Protein AF-L1J2T4-F1 (afdb_monomer_lite)

pLDDT: mean 95.37, std 3.15, range [82.25, 98.38]

Radius of gyration: 12.95 Å; chains: 1; bounding box: 30×22×37 Å

InterPro domains:
  IPR043930 Protein of unknown function DUF5754 [PF19058] (6-58)

Structure (mmCIF, N/CA/C/O backbone):
data_AF-L1J2T4-F1
#
_entry.id   AF-L1J2T4-F1
#
loop_
_atom_site.group_PDB
_atom_site.id
_atom_site.type_symbol
_atom_site.label_atom_id
_atom_site.label_alt_id
_atom_site.label_comp_id
_atom_site.label_asym_id
_atom_site.label_entity_id
_atom_site.label_seq_id
_atom_site.pdbx_PDB_ins_code
_atom_site.Cartn_x
_atom_site.Cartn_y
_atom_site.Cartn_z
_atom_site.occupancy
_atom_site.B_iso_or_equiv
_atom_site.auth_seq_id
_atom_site.auth_comp_id
_atom_site.auth_asym_id
_atom_site.auth_atom_id
_atom_site.pdbx_PDB_model_num
ATOM 1 N N . MET A 1 1 ? -16.939 -2.533 8.205 1.00 83.44 1 MET A N 1
ATOM 2 C CA . MET A 1 1 ? -16.385 -1.863 7.006 1.00 83.44 1 MET A CA 1
ATOM 3 C C . MET A 1 1 ? -15.057 -1.219 7.383 1.00 83.44 1 MET A C 1
ATOM 5 O O . MET A 1 1 ? -14.944 -0.743 8.508 1.00 83.44 1 MET A O 1
ATOM 9 N N . TYR A 1 2 ? -14.050 -1.262 6.508 1.00 95.25 2 TYR A N 1
ATOM 10 C CA . TYR A 1 2 ? -12.754 -0.627 6.774 1.00 95.25 2 TYR A CA 1
ATOM 11 C C . TYR A 1 2 ? -12.896 0.896 6.723 1.00 95.25 2 TYR A C 1
ATOM 13 O O . TYR A 1 2 ? -13.600 1.410 5.857 1.00 95.25 2 TYR A O 1
ATOM 21 N N . LYS A 1 3 ? -12.245 1.605 7.647 1.00 97.12 3 LYS A N 1
ATOM 22 C CA . LYS A 1 3 ? -12.261 3.073 7.704 1.00 97.12 3 LYS A CA 1
ATOM 23 C C . LYS A 1 3 ? -10.870 3.680 7.598 1.00 97.12 3 LYS A C 1
ATOM 25 O O . LYS A 1 3 ? -10.714 4.724 6.968 1.00 97.12 3 LYS A O 1
ATOM 30 N N . TYR A 1 4 ? -9.869 3.008 8.163 1.00 98.00 4 TYR A N 1
ATOM 31 C CA . TYR A 1 4 ? -8.491 3.477 8.123 1.00 98.00 4 TYR A CA 1
ATOM 32 C C . TYR A 1 4 ? -7.546 2.451 7.515 1.00 98.00 4 TYR A C 1
ATOM 34 O O . TYR A 1 4 ? -7.808 1.244 7.554 1.00 98.00 4 TYR A O 1
ATOM 42 N N . ALA A 1 5 ? -6.421 2.945 7.002 1.00 98.00 5 ALA A N 1
ATOM 43 C CA . ALA A 1 5 ? -5.311 2.120 6.562 1.00 98.00 5 ALA A CA 1
ATOM 44 C C . ALA A 1 5 ? -3.956 2.734 6.921 1.00 98.00 5 ALA A C 1
ATOM 46 O O . ALA A 1 5 ? -3.782 3.949 6.853 1.00 98.00 5 ALA A O 1
ATOM 47 N N . SER A 1 6 ? -2.981 1.880 7.226 1.00 97.81 6 SER A N 1
ATOM 48 C CA . SER A 1 6 ? -1.576 2.267 7.393 1.00 97.81 6 SER A CA 1
ATOM 49 C C . SER A 1 6 ? -0.684 1.434 6.475 1.00 97.81 6 SER A C 1
ATOM 51 O O . SER A 1 6 ? -0.973 0.265 6.212 1.00 97.81 6 SER A O 1
ATOM 53 N N . LEU A 1 7 ? 0.393 2.040 5.970 1.00 98.19 7 LEU A N 1
ATOM 54 C CA . LEU A 1 7 ? 1.377 1.415 5.083 1.00 98.19 7 LEU A CA 1
ATOM 55 C C . LEU A 1 7 ? 2.734 1.361 5.787 1.00 98.19 7 LEU A C 1
ATOM 57 O O . LEU A 1 7 ? 3.198 2.359 6.330 1.00 98.19 7 LEU A O 1
ATOM 61 N N . SER A 1 8 ? 3.385 0.202 5.756 1.00 97.50 8 SER A N 1
ATOM 62 C CA . SER A 1 8 ? 4.730 0.011 6.314 1.00 97.50 8 SER A CA 1
ATOM 63 C C . SER A 1 8 ? 5.477 -1.107 5.572 1.00 97.50 8 SER A C 1
ATOM 65 O O . SER A 1 8 ? 4.860 -1.817 4.769 1.00 97.50 8 SER A O 1
ATOM 67 N N . PRO A 1 9 ? 6.791 -1.290 5.798 1.00 97.00 9 PRO A N 1
ATOM 68 C CA . PRO A 1 9 ? 7.523 -2.427 5.245 1.00 97.00 9 PRO A CA 1
ATOM 69 C C . PRO A 1 9 ? 6.895 -3.771 5.639 1.00 97.00 9 PRO A C 1
ATOM 71 O O . PRO A 1 9 ? 6.377 -3.945 6.751 1.00 97.00 9 PRO A O 1
ATOM 74 N N . ALA A 1 10 ? 6.920 -4.724 4.708 1.00 96.06 10 ALA A N 1
ATOM 75 C CA . ALA A 1 10 ? 6.411 -6.069 4.944 1.00 96.06 10 ALA A CA 1
ATOM 76 C C . ALA A 1 10 ? 7.227 -6.817 6.009 1.00 96.06 10 ALA A C 1
ATOM 78 O O . ALA A 1 10 ? 8.392 -6.519 6.254 1.00 96.06 10 ALA A O 1
ATOM 79 N N . THR A 1 11 ? 6.606 -7.823 6.626 1.00 95.25 11 THR A N 1
ATOM 80 C CA . THR A 1 11 ? 7.288 -8.758 7.544 1.00 95.25 11 THR A CA 1
ATOM 81 C C . THR A 1 11 ? 7.384 -10.168 6.974 1.00 95.25 11 THR A C 1
ATOM 83 O O . THR A 1 11 ? 8.170 -10.974 7.459 1.00 95.25 11 THR A O 1
ATOM 86 N N . ALA A 1 12 ? 6.581 -10.488 5.959 1.00 93.19 12 ALA A N 1
ATOM 87 C CA . ALA A 1 12 ? 6.632 -11.760 5.263 1.00 93.19 12 ALA A CA 1
ATOM 88 C C . ALA A 1 12 ? 7.815 -11.789 4.293 1.00 93.19 12 ALA A C 1
ATOM 90 O O . ALA A 1 12 ? 8.084 -10.822 3.573 1.00 93.19 12 ALA A O 1
ATOM 91 N N . LYS A 1 13 ? 8.487 -12.941 4.237 1.00 93.75 13 LYS A N 1
ATOM 92 C CA . LYS A 1 13 ? 9.602 -13.176 3.321 1.00 93.75 13 LYS A CA 1
ATOM 93 C C . LYS A 1 13 ? 9.156 -12.953 1.872 1.00 93.75 13 LYS A C 1
ATOM 95 O O . LYS A 1 13 ? 8.128 -13.471 1.441 1.00 93.75 13 LYS A O 1
ATOM 100 N N . GLY A 1 14 ? 9.944 -12.180 1.128 1.00 93.94 14 GLY A N 1
ATOM 101 C CA . GLY A 1 14 ? 9.709 -11.910 -0.292 1.00 93.94 14 GLY A CA 1
ATOM 102 C C . GLY A 1 14 ? 8.617 -10.879 -0.595 1.00 93.94 14 GLY A C 1
ATOM 103 O O . GLY A 1 14 ? 8.298 -10.694 -1.767 1.00 93.94 14 GLY A O 1
ATOM 104 N N . LYS A 1 15 ? 8.044 -10.205 0.413 1.00 97.12 15 LYS A N 1
ATOM 105 C CA . LYS A 1 15 ? 7.107 -9.089 0.217 1.00 97.12 15 LYS A CA 1
ATOM 106 C C . LYS A 1 15 ? 7.787 -7.746 0.478 1.00 97.12 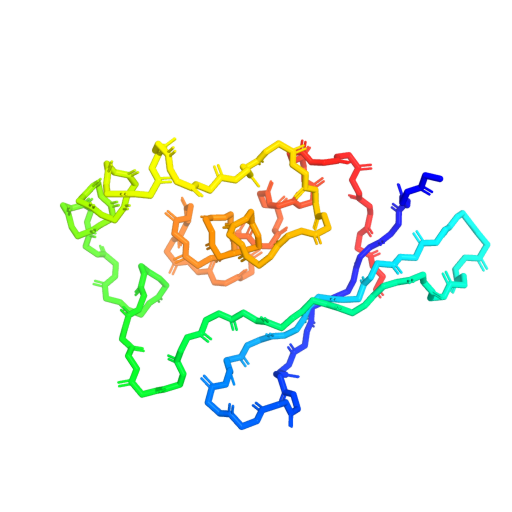15 LYS A C 1
ATOM 108 O O . LYS A 1 15 ? 8.652 -7.657 1.346 1.00 97.12 15 LYS A O 1
ATOM 113 N N . LYS A 1 16 ? 7.374 -6.704 -0.254 1.00 96.50 16 LYS A N 1
ATOM 114 C CA . LYS A 1 16 ? 7.918 -5.341 -0.103 1.00 96.50 16 LYS A CA 1
ATOM 115 C C . LYS A 1 16 ? 7.203 -4.566 1.003 1.00 96.50 16 LYS A C 1
ATOM 117 O O . LYS A 1 16 ? 7.833 -4.054 1.926 1.00 96.50 16 LYS A O 1
ATOM 122 N N . TYR A 1 17 ? 5.875 -4.513 0.932 1.00 97.81 17 TYR A N 1
ATOM 123 C CA . TYR A 1 17 ? 5.059 -3.676 1.809 1.00 97.81 17 TYR A CA 1
ATOM 124 C C . TYR A 1 17 ? 3.906 -4.446 2.437 1.00 97.81 17 TYR A C 1
ATOM 126 O O . TYR A 1 17 ? 3.471 -5.490 1.941 1.00 97.81 17 TYR A O 1
ATOM 134 N N . LYS A 1 18 ? 3.387 -3.896 3.532 1.00 97.81 18 LYS A N 1
ATOM 135 C CA . LYS A 1 18 ? 2.133 -4.321 4.136 1.00 97.81 18 LYS A CA 1
ATOM 136 C C . LYS A 1 18 ? 1.196 -3.142 4.356 1.00 97.81 18 LYS A C 1
ATOM 138 O O . LYS A 1 18 ? 1.627 -2.071 4.779 1.00 97.81 18 LYS A O 1
ATOM 143 N N . ILE A 1 19 ? -0.089 -3.382 4.117 1.00 98.25 19 ILE A N 1
ATOM 144 C CA . ILE A 1 19 ? -1.180 -2.506 4.531 1.00 98.25 19 ILE A CA 1
ATOM 145 C C . ILE A 1 19 ? -1.922 -3.164 5.688 1.00 98.25 19 ILE A C 1
ATOM 147 O O . ILE A 1 19 ? -2.279 -4.344 5.626 1.00 98.25 19 ILE A O 1
ATOM 151 N N . LEU A 1 20 ? -2.158 -2.399 6.746 1.00 98.25 20 LEU A N 1
ATOM 152 C CA . LEU A 1 20 ? -3.068 -2.773 7.821 1.00 98.25 20 LEU A CA 1
ATOM 153 C C . LEU A 1 20 ? -4.378 -2.021 7.620 1.00 98.25 20 LEU A C 1
ATOM 155 O O . LEU A 1 20 ? -4.357 -0.815 7.397 1.00 98.25 20 LEU A O 1
ATOM 159 N N . LEU A 1 21 ? -5.500 -2.733 7.691 1.00 98.06 21 LEU A N 1
ATOM 160 C CA . LEU A 1 21 ? -6.841 -2.161 7.609 1.00 98.06 21 LEU A CA 1
ATOM 161 C C . LEU A 1 21 ? -7.506 -2.180 8.979 1.00 98.06 21 LEU A C 1
ATOM 163 O O . LEU A 1 21 ? -7.422 -3.185 9.694 1.00 98.06 21 LEU A O 1
ATOM 167 N N . TYR A 1 22 ? -8.206 -1.099 9.306 1.00 98.19 22 TYR A N 1
ATOM 168 C CA . TYR A 1 22 ? -8.823 -0.882 10.612 1.00 98.19 22 TYR A CA 1
ATOM 169 C C . TYR A 1 22 ? -10.300 -0.508 10.477 1.00 98.19 22 TYR A C 1
ATOM 171 O O . TYR A 1 22 ? -10.720 0.038 9.451 1.00 98.19 22 TYR A O 1
ATOM 179 N N . ASP A 1 23 ? -11.086 -0.793 11.513 1.00 97.12 23 ASP A N 1
ATOM 180 C CA . ASP A 1 23 ? -12.455 -0.287 11.643 1.00 97.12 23 ASP A CA 1
ATOM 181 C C . ASP A 1 23 ? -12.496 1.170 12.137 1.00 97.12 23 ASP A C 1
ATOM 183 O O . ASP A 1 23 ? -11.466 1.822 12.313 1.00 97.12 23 ASP A O 1
ATOM 187 N N . LYS A 1 24 ? -13.709 1.691 12.349 1.00 96.56 24 LYS A N 1
ATOM 188 C CA . LYS A 1 24 ? -13.949 3.050 12.854 1.00 96.56 24 LYS A CA 1
ATOM 189 C C . LYS A 1 24 ? -13.349 3.306 14.244 1.00 96.56 24 LYS A C 1
ATOM 191 O O . LYS A 1 24 ? -13.025 4.447 14.550 1.00 96.56 24 LYS A O 1
ATOM 196 N N . ASP A 1 25 ? -13.172 2.258 15.046 1.00 96.44 25 ASP A N 1
ATOM 197 C CA . ASP A 1 25 ? -12.658 2.323 16.416 1.00 96.44 25 ASP A CA 1
ATOM 198 C C . ASP A 1 25 ? -11.132 2.096 16.446 1.00 96.44 25 ASP A C 1
ATOM 200 O O . ASP A 1 25 ? -10.539 1.875 17.500 1.00 96.44 25 ASP A O 1
ATOM 204 N N . LYS A 1 26 ? -10.478 2.163 15.273 1.00 95.62 26 LYS A N 1
ATOM 205 C CA . LYS A 1 26 ? -9.039 1.934 15.063 1.00 95.62 26 LYS A CA 1
ATOM 206 C C . LYS A 1 26 ? -8.583 0.532 15.479 1.00 95.62 26 LYS A C 1
ATOM 208 O O . LYS A 1 26 ? -7.388 0.297 15.669 1.00 95.62 26 LYS A O 1
ATOM 213 N N . LYS A 1 27 ? -9.496 -0.439 15.557 1.00 96.75 27 LYS A N 1
ATOM 214 C CA . LYS A 1 27 ? -9.143 -1.841 15.773 1.00 96.75 27 LYS A CA 1
ATOM 215 C C . LYS A 1 27 ? -8.686 -2.449 14.455 1.00 96.75 27 LYS A C 1
ATOM 217 O O . LYS A 1 27 ? -9.359 -2.357 13.42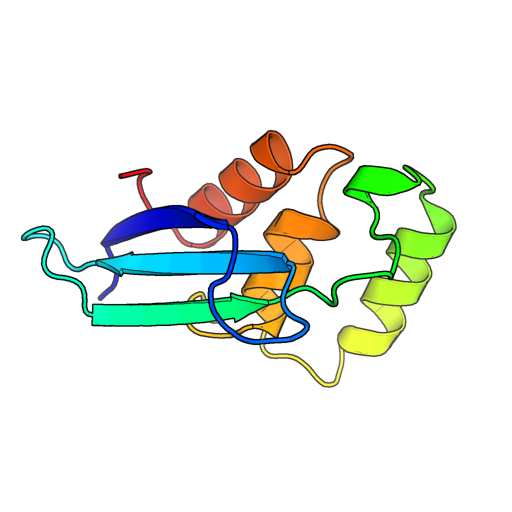7 1.00 96.75 27 LYS A O 1
ATOM 222 N N . LYS A 1 28 ? -7.517 -3.088 14.480 1.00 96.81 28 LYS A N 1
ATOM 223 C CA . LYS A 1 28 ? -6.961 -3.794 13.322 1.00 96.81 28 LYS A CA 1
ATOM 224 C C . LYS A 1 28 ? -7.892 -4.943 12.927 1.00 96.81 28 LYS A C 1
ATOM 226 O O . LYS A 1 28 ? -8.137 -5.845 13.724 1.00 96.81 28 LYS A O 1
ATOM 231 N N . LEU A 1 29 ? -8.327 -4.940 11.672 1.00 96.75 29 LEU A N 1
ATOM 232 C CA . LEU A 1 29 ? -9.163 -5.981 11.079 1.00 96.75 29 LEU A CA 1
ATOM 233 C C . LEU A 1 29 ? -8.378 -6.908 10.148 1.00 96.75 29 LEU A C 1
ATOM 235 O O . LEU A 1 29 ? -8.630 -8.109 10.128 1.00 96.75 29 LEU A O 1
ATOM 239 N N . LYS A 1 30 ? -7.440 -6.373 9.353 1.00 96.75 30 LYS A N 1
ATOM 240 C CA . LYS A 1 30 ? -6.713 -7.174 8.355 1.00 96.75 30 LYS A CA 1
ATOM 241 C C . LYS A 1 30 ? -5.287 -6.688 8.136 1.00 96.75 30 LYS A C 1
ATOM 243 O O . LYS A 1 30 ? -5.009 -5.499 8.238 1.00 96.75 30 LYS A O 1
ATOM 248 N N . THR A 1 31 ? -4.403 -7.621 7.792 1.00 97.38 31 THR A N 1
ATOM 249 C CA . THR A 1 31 ? -3.072 -7.340 7.244 1.00 97.38 31 THR A CA 1
ATOM 250 C C . THR A 1 31 ? -3.009 -7.868 5.820 1.00 97.38 31 THR A C 1
ATOM 252 O O . THR A 1 31 ? -3.374 -9.014 5.569 1.00 97.38 31 THR A O 1
ATOM 255 N N . ILE A 1 32 ? -2.495 -7.061 4.904 1.00 97.00 32 ILE A N 1
ATOM 256 C CA . ILE A 1 32 ? -2.256 -7.423 3.509 1.00 97.00 32 ILE A CA 1
ATOM 257 C C . ILE A 1 32 ? -0.775 -7.218 3.259 1.00 97.00 32 ILE A C 1
ATOM 259 O O . ILE A 1 32 ? -0.261 -6.158 3.593 1.00 97.00 32 ILE A O 1
ATOM 263 N N . GLN A 1 33 ? -0.088 -8.203 2.690 1.00 97.50 33 GLN A N 1
ATOM 264 C CA . GLN A 1 33 ? 1.323 -8.076 2.320 1.00 97.50 33 GLN A CA 1
ATOM 265 C C . GLN A 1 33 ? 1.471 -8.272 0.813 1.00 97.50 33 GLN A C 1
ATOM 267 O O . GLN A 1 33 ? 0.926 -9.226 0.256 1.00 97.50 33 GLN A O 1
ATOM 272 N N . PHE A 1 34 ? 2.171 -7.357 0.147 1.00 96.75 34 PHE A N 1
ATOM 273 C CA . PHE A 1 34 ? 2.177 -7.241 -1.310 1.00 96.75 34 PHE A CA 1
ATOM 274 C C . PHE A 1 34 ? 3.512 -6.689 -1.838 1.00 96.75 34 PHE A C 1
ATOM 276 O O . PHE A 1 34 ? 4.408 -6.317 -1.072 1.00 96.75 34 PHE A O 1
ATOM 283 N N . GLY A 1 35 ? 3.649 -6.693 -3.167 1.00 95.31 35 GLY A N 1
ATOM 284 C CA . GLY A 1 35 ? 4.921 -6.470 -3.857 1.00 95.31 35 GLY A CA 1
ATOM 285 C C . GLY A 1 35 ? 5.867 -7.665 -3.716 1.00 95.31 35 GLY A C 1
ATOM 286 O O . GLY A 1 35 ? 5.716 -8.475 -2.800 1.00 95.31 35 GLY A O 1
ATOM 287 N N . ALA A 1 36 ? 6.824 -7.791 -4.631 1.00 94.56 36 ALA A N 1
ATOM 288 C CA . ALA A 1 36 ? 7.834 -8.846 -4.605 1.00 94.56 36 ALA A CA 1
ATOM 289 C C . ALA A 1 36 ? 9.214 -8.228 -4.365 1.00 94.56 36 ALA A C 1
ATOM 291 O O . ALA A 1 36 ? 9.665 -7.397 -5.149 1.00 94.56 36 ALA A O 1
ATOM 292 N N . SER A 1 37 ? 9.881 -8.599 -3.274 1.00 92.56 37 SER A N 1
ATOM 293 C CA . SER A 1 37 ? 11.222 -8.079 -2.977 1.00 92.56 37 SER A CA 1
ATOM 294 C C . SER A 1 37 ? 12.222 -8.532 -4.041 1.00 92.56 37 SER A C 1
ATOM 296 O O . SER A 1 37 ? 12.194 -9.689 -4.453 1.00 92.56 37 SER A O 1
ATOM 298 N N . GLY A 1 38 ? 13.101 -7.627 -4.477 1.00 91.94 38 GLY A N 1
ATOM 299 C CA . GLY A 1 38 ? 14.086 -7.894 -5.533 1.00 91.94 38 GLY A CA 1
ATOM 300 C C . GLY A 1 38 ? 13.583 -7.678 -6.966 1.00 91.94 38 GLY A C 1
ATOM 301 O O . GLY A 1 38 ? 14.375 -7.785 -7.893 1.00 91.94 38 GLY A O 1
ATOM 302 N N . TYR A 1 39 ? 12.304 -7.341 -7.155 1.00 92.88 39 TYR A N 1
ATOM 303 C CA . TYR A 1 39 ? 11.749 -6.930 -8.449 1.00 92.88 39 TYR A CA 1
ATOM 304 C C . TYR A 1 39 ? 11.513 -5.421 -8.479 1.00 92.88 39 TYR A C 1
ATOM 306 O O . TYR A 1 39 ? 11.378 -4.802 -7.426 1.00 92.88 39 TYR A O 1
ATOM 314 N N . GLU A 1 40 ? 11.454 -4.832 -9.670 1.00 93.88 40 GLU A N 1
ATOM 315 C CA . GLU A 1 40 ? 11.145 -3.410 -9.852 1.00 93.88 40 GLU A CA 1
ATOM 316 C C . GLU A 1 40 ? 9.674 -3.184 -10.201 1.00 93.88 40 GLU A C 1
ATOM 318 O O . GLU A 1 40 ? 9.116 -3.864 -11.072 1.00 93.88 40 GLU A O 1
ATOM 323 N N . ASP A 1 41 ? 9.106 -2.139 -9.607 1.00 95.19 41 ASP A N 1
ATOM 324 C CA . ASP A 1 41 ? 7.729 -1.707 -9.833 1.00 95.19 41 ASP A CA 1
ATOM 325 C C . ASP A 1 41 ? 7.727 -0.295 -10.442 1.00 95.19 41 ASP A C 1
ATOM 327 O O . ASP A 1 41 ? 8.773 0.348 -10.571 1.00 95.19 41 ASP A O 1
ATOM 331 N N . TYR A 1 42 ? 6.555 0.240 -10.793 1.00 96.62 42 TYR A N 1
ATOM 332 C CA . TYR A 1 42 ? 6.473 1.570 -11.409 1.00 96.62 42 TYR A CA 1
ATOM 333 C C . TYR A 1 42 ? 7.035 2.687 -10.516 1.00 96.62 42 TYR A C 1
ATOM 335 O O . TYR A 1 42 ? 7.545 3.688 -11.025 1.00 96.62 42 TYR A O 1
ATOM 343 N N . THR A 1 43 ? 7.016 2.494 -9.197 1.00 95.06 43 THR A N 1
ATOM 344 C CA . THR A 1 43 ? 7.652 3.395 -8.230 1.00 95.06 43 THR A CA 1
ATOM 345 C C . THR A 1 43 ? 9.178 3.418 -8.322 1.00 95.06 43 THR A C 1
ATOM 347 O O . THR A 1 43 ? 9.783 4.417 -7.938 1.00 95.06 43 THR A O 1
ATOM 350 N N . ASP A 1 44 ? 9.788 2.351 -8.842 1.00 94.38 44 ASP A N 1
ATOM 351 C CA . ASP A 1 44 ? 11.237 2.203 -8.989 1.00 94.38 44 ASP A CA 1
ATOM 352 C C . ASP A 1 44 ? 11.676 2.712 -10.373 1.00 94.38 44 ASP A C 1
ATOM 354 O O . ASP A 1 44 ? 12.422 3.686 -10.488 1.00 94.38 44 ASP A O 1
ATOM 358 N N . HIS A 1 45 ? 11.136 2.108 -11.438 1.00 94.88 45 HIS A N 1
ATOM 359 C CA . HIS A 1 45 ? 11.611 2.321 -12.809 1.00 94.88 45 HIS A CA 1
ATOM 360 C C . HIS A 1 45 ? 10.884 3.452 -13.565 1.00 94.88 45 HIS A C 1
ATOM 362 O O . HIS A 1 45 ? 11.362 3.902 -14.605 1.00 94.88 45 HIS A O 1
ATOM 368 N N . LYS A 1 46 ? 9.701 3.893 -13.100 1.00 95.50 46 LYS A N 1
ATOM 369 C CA . LYS A 1 46 ? 8.935 5.046 -13.636 1.00 95.50 46 LYS A CA 1
ATOM 370 C C . LYS A 1 46 ? 8.615 4.999 -15.143 1.00 95.50 46 LYS A C 1
ATOM 372 O O . LYS A 1 46 ? 8.431 6.039 -15.772 1.00 95.50 46 LYS A O 1
ATOM 377 N N . ASN A 1 47 ? 8.520 3.796 -15.706 1.00 96.06 47 ASN A N 1
ATOM 378 C CA . ASN A 1 47 ? 8.289 3.534 -17.132 1.00 96.06 47 ASN A CA 1
ATOM 379 C C . ASN A 1 47 ? 6.801 3.242 -17.373 1.00 96.06 47 ASN A C 1
ATOM 381 O O . ASN A 1 47 ? 6.258 2.277 -16.826 1.00 96.06 47 ASN A O 1
ATOM 385 N N . ASP A 1 48 ? 6.166 4.076 -18.192 1.00 95.31 48 ASP A N 1
ATOM 386 C CA . ASP A 1 48 ? 4.721 4.053 -18.418 1.00 95.31 48 ASP A CA 1
ATOM 387 C C . ASP A 1 48 ? 4.268 2.829 -19.238 1.00 95.31 48 ASP A C 1
ATOM 389 O O . ASP A 1 48 ? 3.216 2.257 -18.955 1.00 95.31 48 ASP A O 1
ATOM 393 N N . GLU A 1 49 ? 5.089 2.326 -20.164 1.00 96.38 49 GLU A N 1
ATOM 394 C CA . GLU A 1 49 ? 4.774 1.105 -20.919 1.00 96.38 49 GLU A CA 1
ATOM 395 C C . GLU A 1 49 ? 4.796 -0.148 -20.040 1.00 96.38 49 GLU A C 1
ATOM 397 O O . GLU A 1 49 ? 3.947 -1.031 -20.173 1.00 96.38 49 GLU A O 1
ATOM 402 N N . ARG A 1 50 ? 5.778 -0.254 -19.132 1.00 95.69 50 ARG A N 1
ATOM 403 C CA . ARG A 1 50 ? 5.856 -1.370 -18.171 1.00 95.69 50 ARG A CA 1
ATOM 404 C C . ARG A 1 50 ? 4.643 -1.370 -17.245 1.00 95.69 50 ARG A C 1
ATOM 406 O O . ARG A 1 50 ? 4.116 -2.441 -16.943 1.00 95.69 50 ARG A O 1
ATOM 413 N N . LYS A 1 51 ? 4.182 -0.182 -16.838 1.00 95.62 51 LYS A N 1
ATOM 414 C CA . LYS A 1 51 ? 2.936 -0.016 -16.083 1.00 95.62 51 LYS A CA 1
ATOM 415 C C . LYS A 1 51 ? 1.740 -0.524 -16.881 1.00 95.62 51 LYS A C 1
A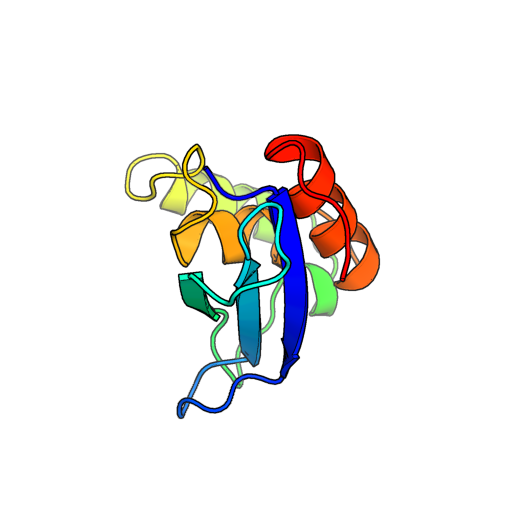TOM 417 O O . LYS A 1 51 ? 0.980 -1.334 -16.360 1.00 95.62 51 LYS A O 1
ATOM 422 N N . GLU A 1 52 ? 1.590 -0.100 -18.130 1.00 95.06 52 GLU A 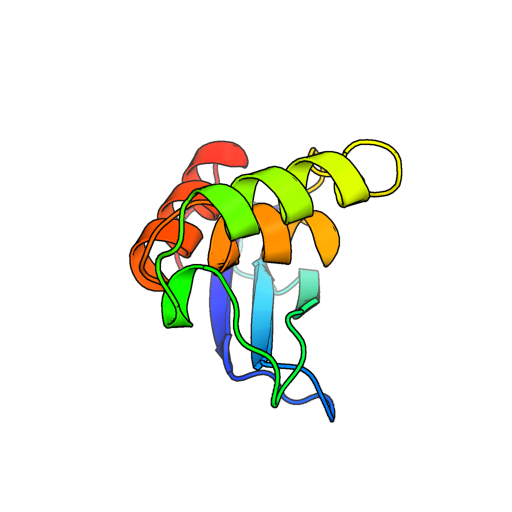N 1
ATOM 423 C CA . GLU A 1 52 ? 0.454 -0.508 -18.959 1.00 95.06 52 GLU A CA 1
ATOM 424 C C . GLU A 1 52 ? 0.421 -2.030 -19.168 1.00 95.06 52 GLU A C 1
ATOM 426 O O . GLU A 1 52 ? -0.601 -2.675 -18.931 1.00 95.06 52 GLU A O 1
ATOM 431 N N . ARG A 1 53 ? 1.572 -2.645 -19.469 1.00 95.19 53 ARG A N 1
ATOM 432 C CA . ARG A 1 53 ? 1.698 -4.109 -19.575 1.00 95.19 53 ARG A CA 1
ATOM 433 C C . ARG A 1 53 ? 1.330 -4.8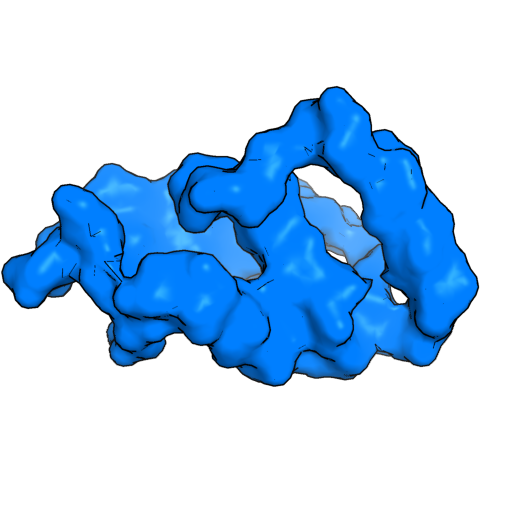29 -18.275 1.00 95.19 53 ARG A C 1
ATOM 435 O O . ARG A 1 53 ? 0.691 -5.882 -18.313 1.00 95.19 53 ARG A O 1
ATOM 442 N N . TYR A 1 54 ? 1.727 -4.285 -17.122 1.00 94.12 54 TYR A N 1
ATOM 443 C CA . TYR A 1 54 ? 1.335 -4.836 -15.825 1.00 94.12 54 TYR A CA 1
ATOM 444 C C . TYR A 1 54 ? -0.187 -4.790 -15.641 1.00 94.12 54 TYR A C 1
ATOM 446 O O . TYR A 1 54 ? -0.779 -5.809 -15.283 1.00 94.12 54 TYR A O 1
ATOM 454 N N . LEU A 1 55 ? -0.818 -3.645 -15.924 1.00 92.81 55 LEU A N 1
ATOM 455 C CA . LEU A 1 55 ? -2.266 -3.476 -15.793 1.00 92.81 55 LEU A CA 1
ATOM 456 C C . LEU A 1 55 ? -3.020 -4.427 -16.725 1.00 92.81 55 LEU A C 1
ATOM 458 O O . LEU A 1 55 ? -3.928 -5.119 -16.276 1.00 92.81 55 LEU A O 1
ATOM 462 N N . GLN A 1 56 ? -2.618 -4.537 -17.989 1.00 93.44 56 GLN A N 1
ATOM 463 C CA . GLN A 1 56 ? -3.262 -5.442 -18.945 1.00 93.44 56 GLN A CA 1
ATOM 464 C C . GLN A 1 56 ? -3.214 -6.902 -18.485 1.00 93.44 56 GLN A C 1
ATOM 466 O O . GLN A 1 56 ? -4.233 -7.589 -18.524 1.00 93.44 56 GLN A O 1
ATOM 471 N N . ARG A 1 57 ? -2.062 -7.358 -17.976 1.00 92.44 57 ARG A N 1
ATOM 472 C CA . ARG A 1 57 ? -1.885 -8.740 -17.505 1.00 92.44 57 ARG A CA 1
ATOM 473 C C . ARG A 1 57 ? -2.732 -9.081 -16.275 1.00 92.44 57 ARG A C 1
ATOM 475 O O . ARG A 1 57 ? -3.148 -10.226 -16.136 1.00 92.44 57 ARG A O 1
ATOM 482 N N . HIS A 1 58 ? -2.962 -8.120 -15.383 1.00 90.94 58 HIS A N 1
ATOM 483 C CA . HIS A 1 58 ? -3.647 -8.368 -14.106 1.00 90.94 58 HIS A CA 1
ATOM 484 C C . HIS A 1 58 ? -5.128 -7.966 -14.117 1.00 90.94 58 HIS A C 1
ATOM 486 O O . HIS A 1 58 ? -5.862 -8.311 -13.196 1.00 90.94 58 HIS A O 1
ATOM 492 N N . ARG A 1 59 ? -5.600 -7.291 -15.174 1.00 87.31 59 ARG A N 1
ATOM 493 C CA . ARG A 1 59 ? -6.986 -6.810 -15.289 1.00 87.31 59 ARG A CA 1
ATOM 494 C C . ARG A 1 59 ? -8.042 -7.908 -15.180 1.00 87.31 59 ARG A C 1
ATOM 496 O O . ARG A 1 59 ? -9.131 -7.634 -14.692 1.00 87.31 59 ARG A O 1
ATOM 503 N N . SER A 1 60 ? -7.757 -9.110 -15.673 1.00 84.12 60 SER A N 1
ATOM 504 C CA . SER A 1 60 ? -8.712 -10.225 -15.706 1.00 84.12 60 SER A CA 1
ATOM 505 C C . SER A 1 60 ? -8.610 -11.169 -14.506 1.00 84.12 60 SER A C 1
ATOM 507 O O . SER A 1 60 ? -9.518 -11.966 -14.296 1.00 84.12 60 SER A O 1
ATOM 509 N N . SER A 1 61 ? -7.518 -11.109 -13.740 1.00 82.25 61 SER A N 1
ATOM 510 C CA . SER A 1 61 ? -7.182 -12.104 -12.713 1.00 82.25 61 SER A CA 1
ATOM 511 C C . SER A 1 61 ? -7.197 -11.561 -11.285 1.00 82.25 61 SER A C 1
ATOM 513 O O . SER A 1 61 ? -7.209 -12.350 -10.340 1.00 82.25 61 SER A O 1
ATOM 515 N N . GLU A 1 62 ? -7.220 -10.239 -11.103 1.00 86.44 62 GLU A N 1
ATOM 516 C CA . GLU A 1 62 ? -7.207 -9.608 -9.785 1.00 86.44 62 GLU A CA 1
ATOM 517 C C . GLU A 1 62 ? -8.491 -8.826 -9.492 1.00 86.44 62 GLU A C 1
ATO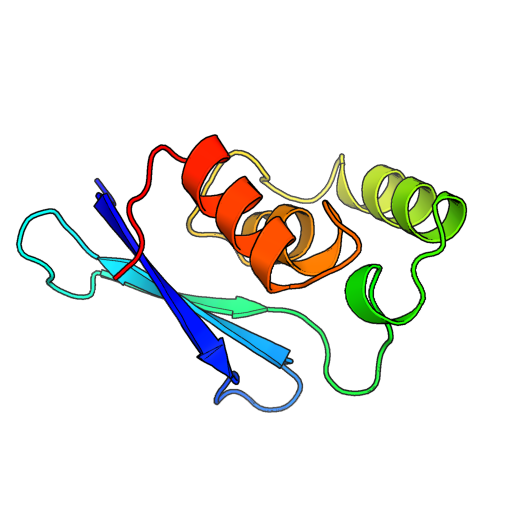M 519 O O . GLU A 1 62 ? -8.981 -8.045 -10.307 1.00 86.44 62 GLU A O 1
ATOM 524 N N . ASP A 1 63 ? -9.000 -8.976 -8.267 1.00 87.38 63 ASP A N 1
ATOM 525 C CA . ASP A 1 63 ? -10.057 -8.115 -7.744 1.00 87.38 63 ASP A CA 1
ATOM 526 C C . ASP A 1 63 ? -9.459 -6.798 -7.232 1.00 87.38 63 ASP A C 1
ATOM 528 O O . ASP A 1 63 ? -8.952 -6.696 -6.106 1.00 87.38 63 ASP A O 1
ATOM 532 N N . TRP A 1 64 ? -9.514 -5.787 -8.096 1.00 90.19 64 TRP A N 1
ATOM 533 C CA . TRP A 1 64 ? -9.075 -4.424 -7.813 1.00 90.19 64 TRP A CA 1
ATOM 534 C C . TRP A 1 64 ? -10.117 -3.567 -7.094 1.00 90.19 64 TRP A C 1
ATOM 536 O O . TRP A 1 64 ? -9.796 -2.456 -6.684 1.00 90.19 64 TRP A O 1
ATOM 546 N N . ASN A 1 65 ? -11.341 -4.060 -6.911 1.00 92.06 65 ASN A N 1
ATOM 547 C CA . ASN A 1 65 ? -12.415 -3.309 -6.257 1.00 92.06 65 ASN A CA 1
ATOM 548 C C . ASN A 1 65 ? -12.482 -3.574 -4.750 1.00 92.06 65 ASN A C 1
ATOM 550 O O . ASN A 1 65 ? -13.239 -2.920 -4.032 1.00 92.06 65 ASN A O 1
ATOM 554 N N . ASN A 1 66 ? -11.659 -4.493 -4.251 1.00 94.06 66 ASN A N 1
ATOM 555 C CA . ASN A 1 66 ? -11.619 -4.852 -2.848 1.00 94.06 66 ASN A CA 1
ATOM 556 C C . ASN A 1 66 ? -10.323 -4.355 -2.180 1.00 94.06 66 ASN A C 1
ATOM 558 O O . ASN A 1 66 ? -9.245 -4.861 -2.501 1.00 94.06 66 ASN A O 1
ATOM 562 N N . PRO A 1 67 ? -10.391 -3.440 -1.188 1.00 94.31 67 PRO A N 1
ATOM 563 C CA . PRO A 1 67 ? -9.200 -2.972 -0.475 1.00 94.31 67 PRO A CA 1
ATOM 564 C C . PRO A 1 67 ? -8.484 -4.112 0.258 1.00 94.31 67 PRO A C 1
ATOM 566 O O . PRO A 1 67 ? -7.308 -4.024 0.574 1.00 94.31 67 PRO A O 1
ATOM 569 N N . ALA A 1 68 ? -9.174 -5.213 0.549 1.00 95.50 68 ALA A N 1
ATOM 570 C CA . ALA A 1 68 ? -8.658 -6.313 1.342 1.00 95.50 68 ALA A CA 1
ATOM 571 C C . ALA A 1 68 ? -7.804 -7.327 0.551 1.00 95.50 68 ALA A C 1
ATOM 573 O O . ALA A 1 68 ? -7.582 -8.430 1.072 1.00 95.50 68 ALA A O 1
ATOM 574 N N . THR A 1 69 ? -7.352 -7.005 -0.670 1.00 96.19 69 THR A N 1
ATOM 575 C CA . THR A 1 69 ? -6.613 -7.923 -1.558 1.00 96.19 69 THR A CA 1
ATOM 576 C C . THR A 1 69 ? -5.183 -7.440 -1.856 1.00 96.19 69 THR A C 1
ATOM 578 O O . THR A 1 69 ? -4.933 -6.237 -1.974 1.00 96.19 69 THR A O 1
ATOM 581 N N . PRO A 1 70 ? -4.208 -8.361 -2.010 1.00 95.19 70 PRO A N 1
ATOM 582 C CA . PRO A 1 70 ? -2.852 -7.998 -2.428 1.00 95.19 70 PRO A CA 1
ATOM 583 C C . PRO A 1 70 ? -2.790 -7.359 -3.822 1.00 95.19 70 PRO A C 1
ATOM 585 O O . PRO A 1 70 ? -1.948 -6.491 -4.035 1.00 95.19 70 PRO A O 1
ATOM 588 N N . GLY A 1 71 ? -3.671 -7.768 -4.744 1.00 94.94 71 GLY A N 1
ATOM 589 C CA . GLY A 1 71 ? -3.732 -7.239 -6.111 1.00 94.94 71 GLY A CA 1
ATOM 590 C C . GLY A 1 71 ? -4.171 -5.776 -6.150 1.00 94.94 71 GLY A C 1
ATOM 591 O O . GLY A 1 71 ? -3.480 -4.937 -6.724 1.00 94.94 71 GLY A O 1
ATOM 592 N N . ALA A 1 72 ? -5.244 -5.422 -5.431 1.00 96.19 72 ALA A N 1
ATOM 593 C CA . ALA A 1 72 ? -5.638 -4.023 -5.266 1.00 96.19 72 ALA A CA 1
ATOM 594 C C . ALA A 1 72 ? -4.514 -3.197 -4.622 1.00 96.19 72 ALA A C 1
ATOM 596 O O . ALA A 1 72 ? -4.154 -2.129 -5.121 1.00 96.19 72 ALA A O 1
ATOM 597 N N . ALA A 1 73 ? -3.904 -3.711 -3.549 1.00 97.06 73 ALA A N 1
ATOM 598 C CA . ALA A 1 73 ? -2.794 -3.035 -2.886 1.00 97.06 73 ALA A CA 1
ATOM 599 C C . ALA A 1 73 ? -1.616 -2.790 -3.848 1.00 97.06 73 ALA A C 1
ATOM 601 O O . ALA A 1 73 ? -1.111 -1.672 -3.922 1.00 97.06 73 ALA A O 1
ATOM 602 N N . ALA A 1 74 ? -1.217 -3.787 -4.642 1.00 96.50 74 ALA A N 1
ATOM 603 C CA . ALA A 1 74 ? -0.146 -3.645 -5.622 1.00 96.50 74 ALA A CA 1
ATOM 604 C C . ALA A 1 74 ? -0.509 -2.657 -6.739 1.00 96.50 74 ALA A C 1
ATOM 606 O O . ALA A 1 74 ? 0.253 -1.721 -6.986 1.00 96.50 74 ALA A O 1
ATOM 607 N N . ARG A 1 75 ? -1.681 -2.802 -7.371 1.00 95.69 75 ARG A N 1
ATOM 608 C CA . ARG A 1 75 ? -2.157 -1.895 -8.426 1.00 95.69 75 ARG A CA 1
ATOM 609 C C . ARG A 1 75 ? -2.090 -0.440 -7.990 1.00 95.69 75 ARG A C 1
ATOM 611 O O . ARG A 1 75 ? -1.512 0.388 -8.691 1.00 95.69 75 ARG A O 1
ATOM 618 N N . TYR A 1 76 ? -2.694 -0.119 -6.850 1.00 97.25 76 TYR A N 1
ATOM 619 C CA . TYR A 1 76 ? -2.814 1.271 -6.438 1.00 97.25 76 TYR A CA 1
ATOM 620 C C . TYR A 1 76 ? -1.525 1.789 -5.800 1.00 97.25 76 TYR A C 1
ATOM 622 O O . TYR A 1 76 ? -1.096 2.883 -6.146 1.00 97.25 76 TYR A O 1
ATOM 630 N N . VAL A 1 77 ? -0.843 1.022 -4.950 1.00 97.62 77 VAL A N 1
ATOM 631 C CA . VAL A 1 77 ? 0.357 1.523 -4.256 1.00 97.62 77 VAL A CA 1
ATOM 632 C C . VAL A 1 77 ? 1.603 1.509 -5.144 1.00 97.62 77 VAL A C 1
ATOM 634 O O . VAL A 1 77 ? 2.394 2.446 -5.081 1.00 97.62 77 VAL A O 1
ATOM 637 N N . LEU A 1 78 ? 1.781 0.476 -5.971 1.00 97.31 78 LEU A N 1
ATOM 638 C CA . LEU A 1 78 ? 3.032 0.228 -6.703 1.00 97.31 78 LEU A CA 1
ATOM 639 C C . LEU A 1 78 ? 2.937 0.537 -8.198 1.00 97.31 78 LEU A C 1
ATOM 641 O O . LEU A 1 78 ? 3.969 0.755 -8.825 1.00 97.31 78 LEU A O 1
ATOM 645 N N . TRP A 1 79 ? 1.727 0.569 -8.769 1.00 97.00 79 TRP A N 1
ATOM 646 C CA . TRP A 1 79 ? 1.521 0.691 -10.220 1.00 97.00 79 TRP A CA 1
ATOM 647 C C . TRP A 1 79 ? 0.641 1.871 -10.655 1.00 97.00 79 TRP A C 1
ATOM 649 O O . TRP A 1 79 ? 0.480 2.104 -11.853 1.00 97.00 79 TRP A O 1
ATOM 659 N N . SER A 1 80 ? 0.099 2.667 -9.726 1.00 96.38 80 SER A N 1
ATOM 660 C CA . SER A 1 80 ? -0.717 3.837 -10.089 1.00 96.38 80 SER A CA 1
ATOM 661 C C . SER A 1 80 ? 0.102 5.118 -10.273 1.00 96.38 80 SER A C 1
ATOM 663 O O . SER A 1 80 ? -0.246 5.936 -11.126 1.00 96.38 80 SER A O 1
ATOM 665 N N . ALA A 1 81 ? 1.202 5.276 -9.527 1.00 96.31 81 ALA A N 1
ATOM 666 C CA . ALA A 1 81 ? 2.017 6.488 -9.486 1.00 96.31 81 ALA A CA 1
ATOM 667 C C . ALA A 1 81 ? 3.522 6.184 -9.400 1.00 96.31 81 ALA A C 1
ATOM 669 O O . ALA A 1 81 ? 3.928 5.110 -8.968 1.00 96.31 81 ALA A O 1
ATOM 670 N N . LYS A 1 82 ? 4.351 7.173 -9.761 1.00 96.44 82 LYS A N 1
ATOM 671 C CA . LYS A 1 82 ? 5.827 7.088 -9.761 1.00 96.44 82 LYS A CA 1
ATOM 672 C C . LYS A 1 82 ? 6.455 7.124 -8.357 1.00 96.44 82 LYS A C 1
ATOM 674 O O . LYS A 1 82 ? 7.675 7.157 -8.236 1.00 96.44 82 LYS A O 1
ATOM 679 N N . SER A 1 83 ? 5.646 7.164 -7.298 1.00 96.56 83 SER A N 1
ATOM 680 C CA . SER A 1 83 ? 6.106 7.111 -5.909 1.00 96.56 83 SER A CA 1
ATOM 681 C C . SER A 1 83 ? 5.127 6.322 -5.042 1.00 96.56 83 SER A C 1
ATOM 683 O O . SER A 1 83 ? 3.911 6.406 -5.221 1.00 96.56 83 SER A O 1
ATOM 685 N N . VAL A 1 84 ? 5.664 5.588 -4.064 1.00 96.94 84 VAL A N 1
ATOM 686 C CA . VAL A 1 84 ? 4.873 4.775 -3.123 1.00 96.94 84 VAL A CA 1
ATOM 687 C C . VAL A 1 84 ? 3.915 5.644 -2.306 1.00 96.94 84 VAL A C 1
ATOM 689 O O . VAL A 1 84 ? 2.779 5.251 -2.061 1.00 96.94 84 VAL A O 1
ATOM 692 N N . SER A 1 85 ? 4.344 6.850 -1.915 1.00 96.81 85 SER A N 1
ATOM 693 C CA . SER A 1 85 ? 3.503 7.793 -1.166 1.00 96.81 85 SER A CA 1
ATOM 694 C C . SER A 1 85 ? 2.271 8.207 -1.972 1.00 96.81 85 SER A C 1
ATOM 696 O O . SER A 1 85 ? 1.147 8.096 -1.482 1.00 96.81 85 SER A O 1
ATOM 698 N N . GLN A 1 86 ? 2.462 8.606 -3.236 1.00 97.75 86 GLN A N 1
ATOM 699 C CA . GLN A 1 86 ? 1.348 8.982 -4.104 1.00 97.75 86 GLN A CA 1
ATOM 700 C C . GLN A 1 86 ? 0.456 7.777 -4.418 1.00 97.75 86 GLN A C 1
ATOM 702 O O . GLN A 1 86 ? -0.766 7.896 -4.405 1.00 97.75 86 GLN A O 1
ATOM 707 N N . GLY A 1 87 ? 1.049 6.603 -4.648 1.00 97.75 87 GLY A N 1
ATOM 708 C CA . GLY A 1 87 ? 0.291 5.373 -4.851 1.00 97.75 87 GLY A CA 1
ATOM 709 C C . GLY A 1 87 ? -0.561 5.002 -3.635 1.00 97.75 87 GLY A C 1
ATOM 710 O O . GLY A 1 87 ? -1.716 4.605 -3.774 1.00 97.75 87 GLY A O 1
ATOM 711 N N . PHE A 1 88 ? -0.038 5.195 -2.423 1.00 98.38 88 PHE A N 1
ATOM 712 C CA . PHE A 1 88 ? -0.804 4.976 -1.202 1.00 98.38 88 PHE A CA 1
ATOM 713 C C . PHE A 1 88 ? -1.959 5.967 -1.048 1.00 98.38 88 PHE A C 1
ATOM 715 O O . PHE A 1 88 ? -3.052 5.556 -0.673 1.00 98.38 88 PHE A O 1
ATOM 722 N N . GLN A 1 89 ? -1.772 7.239 -1.408 1.00 98.25 89 GLN A N 1
ATOM 723 C CA . GLN A 1 89 ? -2.884 8.195 -1.457 1.00 98.25 89 GLN A CA 1
ATOM 724 C C . GLN A 1 89 ? -3.953 7.776 -2.473 1.00 98.25 89 GLN A C 1
ATOM 726 O O . GLN A 1 89 ? -5.141 7.812 -2.166 1.00 98.25 89 GLN A O 1
ATOM 731 N N . ASN A 1 90 ? -3.549 7.288 -3.648 1.00 97.75 90 ASN A N 1
ATOM 732 C CA . ASN A 1 90 ? -4.486 6.767 -4.643 1.00 97.75 90 ASN A CA 1
ATOM 733 C C . ASN A 1 90 ? -5.272 5.559 -4.109 1.00 97.75 90 ASN A C 1
ATOM 735 O O . ASN A 1 90 ? -6.477 5.472 -4.325 1.00 97.75 90 ASN A O 1
ATOM 739 N N . TYR A 1 91 ? -4.613 4.659 -3.373 1.00 98.19 91 TYR A N 1
ATOM 740 C CA . TYR A 1 91 ? -5.266 3.542 -2.689 1.00 98.19 91 TYR A CA 1
ATOM 741 C C . TYR A 1 91 ? -6.293 4.032 -1.653 1.00 98.19 91 TYR A C 1
ATOM 743 O O . TYR A 1 91 ? -7.429 3.564 -1.647 1.00 98.19 91 TYR A O 1
ATOM 751 N N . LEU A 1 92 ? -5.926 4.999 -0.806 1.00 98.00 92 LEU A N 1
ATOM 752 C CA . LEU A 1 92 ? -6.831 5.573 0.194 1.00 98.00 92 LEU A CA 1
ATOM 753 C C . LEU A 1 92 ? -8.064 6.214 -0.457 1.00 98.00 92 LEU A C 1
ATOM 755 O O . LEU A 1 92 ? -9.189 5.906 -0.064 1.00 98.00 92 LEU A O 1
ATOM 759 N N . ASN A 1 93 ? -7.853 7.032 -1.489 1.00 97.50 93 ASN A N 1
ATOM 760 C CA . ASN A 1 93 ? -8.920 7.725 -2.210 1.00 97.50 93 ASN A CA 1
ATOM 761 C C . ASN A 1 93 ? -9.861 6.747 -2.925 1.00 97.50 93 ASN A C 1
ATOM 763 O O . ASN A 1 93 ? -11.074 6.887 -2.825 1.00 97.50 93 ASN A O 1
ATOM 767 N N . ASN A 1 94 ? -9.321 5.722 -3.594 1.00 96.56 94 ASN A N 1
ATOM 768 C CA . ASN A 1 94 ? -10.124 4.736 -4.324 1.00 96.56 94 ASN A CA 1
ATOM 769 C C . ASN A 1 94 ? -11.070 3.944 -3.406 1.00 96.56 94 ASN A C 1
ATOM 771 O O . ASN A 1 94 ? -12.140 3.524 -3.835 1.00 96.56 94 ASN A O 1
ATOM 775 N N . PHE A 1 95 ? -10.683 3.739 -2.144 1.00 96.69 95 PHE A N 1
ATOM 776 C CA . PHE A 1 95 ? -11.449 2.946 -1.179 1.00 96.69 95 PHE A CA 1
ATOM 777 C C . PHE A 1 95 ? -12.092 3.772 -0.058 1.00 96.69 95 PHE A C 1
ATOM 779 O O . PHE A 1 95 ? -12.609 3.192 0.897 1.00 96.69 95 PHE A O 1
ATOM 786 N N . ASN A 1 96 ? -12.084 5.105 -0.162 1.00 96.94 96 ASN A N 1
ATOM 787 C CA . ASN A 1 96 ? -12.614 6.025 0.853 1.00 96.94 96 ASN A CA 1
ATOM 788 C C . ASN A 1 96 ? -12.041 5.777 2.267 1.00 96.94 96 ASN A C 1
ATOM 790 O O . ASN A 1 96 ? -12.759 5.833 3.272 1.00 96.94 96 ASN A O 1
ATOM 794 N N . LEU A 1 97 ? -10.741 5.481 2.341 1.00 97.31 97 LEU A N 1
ATOM 795 C CA . LEU A 1 97 ? -10.013 5.203 3.578 1.00 97.31 97 LEU A CA 1
ATOM 796 C C . LEU A 1 97 ? -9.238 6.435 4.045 1.00 97.31 97 LEU A C 1
ATOM 798 O O . LEU A 1 97 ? -8.762 7.237 3.249 1.00 97.31 97 LEU A O 1
ATOM 802 N N . THR A 1 98 ? -9.044 6.548 5.355 1.00 97.69 98 THR A N 1
ATOM 803 C CA . THR A 1 98 ? -8.189 7.580 5.951 1.00 97.69 98 THR A CA 1
ATOM 804 C C . THR A 1 98 ? -6.858 6.977 6.388 1.00 97.69 98 THR A C 1
ATOM 806 O O . THR A 1 98 ? -6.808 5.862 6.910 1.00 97.69 98 THR A O 1
ATOM 809 N N . LYS A 1 99 ? -5.761 7.712 6.187 1.00 97.00 99 LYS A N 1
ATOM 810 C CA . LYS A 1 99 ? -4.449 7.301 6.689 1.00 97.00 99 LYS A CA 1
ATOM 811 C C . LYS A 1 99 ? -4.461 7.248 8.222 1.00 97.00 99 LYS A C 1
ATOM 813 O O . LYS A 1 99 ? -4.917 8.197 8.858 1.00 97.00 99 LYS A O 1
ATOM 818 N N . LEU A 1 100 ? -3.939 6.159 8.778 1.00 93.06 100 LEU A N 1
ATOM 819 C CA . LEU A 1 100 ? -3.573 6.014 10.190 1.00 93.06 100 LEU A CA 1
ATOM 820 C C . LEU A 1 100 ? -2.050 5.982 10.316 1.00 93.06 100 LEU A C 1
ATOM 822 O O . LEU A 1 100 ? -1.548 6.590 11.279 1.00 93.06 100 LEU A O 1
#

Foldseek 3Di:
DWAAKEKDADPDPQFGIKIFTADPVRHTDAIETEDGPPDAFCLRPVDLVVLVVVCVVCVVPDDLLDLRYRSVLCCQQGRPDNHNVRSVVSSCVSNVYHYD

Sequence (100 aa):
MYKYASLSPATAKGKKYKILLYDKDKKKLKTIQFGASGYEDYTDHKNDERKERYLQRHRSSEDWNNPATPGAAARYVLWSAKSVSQGFQNYLNNFNLTKL

Organism: Guillardia theta (strain CCMP2712) (NCBI:txid905079)

Secondary structure (DSSP, 8-state):
---EEEEEE--STT--EEEEEE-TT--EEEEEEES-TTS--HHHH--HHHHHHHHHHHTTTS--S-TTSHHHHHHHHHHSSSSHHHHHHHHHHHTTPEE-